Protein AF-A0A7C8D9G7-F1 (afdb_monomer_lite)

Sequence (109 aa):
AGAILIAEAHRGITEKERAVLKGFLGEAYAIDKLDSARLATLLPQRITDVKNETAFSQRMQVIRDLCLVASADKPVATGEVLVLNRIAEGLEVPLNFVEQSLDIPSDLD

Secondary structure (DSSP, 8-state):
-HHHHHHHTTTS--HHHHHHHHHHH-TT--GGG--HHHHHHHHHHHHHHHHHHS-HHHHHHHHHHHHHHHTTSSSPPHHHHHHHHHHHHHTT--HHHHHHHHHS-S---

Foldseek 3Di:
DLLQLLCCQPPHHDPLLVVLVCVVVPVPDPSVPDDNVVVVVCLLVVLVCCLVPDDLVVLLVVLLSSLVSQLSDPPRDPRSLVSSVVSCVSSVHDSVSNVVSNPDPPPPD

pLDDT: mean 83.99, std 11.93, range [38.47, 97.38]

Structure (mmCIF, N/CA/C/O backbone):
data_AF-A0A7C8D9G7-F1
#
_entry.id   AF-A0A7C8D9G7-F1
#
loop_
_atom_site.group_PDB
_atom_site.id
_atom_site.type_symbol
_atom_site.label_atom_id
_atom_site.label_alt_id
_atom_site.label_comp_id
_atom_site.label_asym_id
_atom_site.label_entity_id
_atom_site.label_seq_id
_atom_site.pdbx_PDB_ins_code
_atom_site.Cartn_x
_atom_site.Cartn_y
_atom_site.Cartn_z
_atom_site.occupancy
_atom_site.B_iso_or_equiv
_atom_site.auth_seq_id
_atom_site.auth_comp_id
_atom_site.auth_asym_id
_atom_site.auth_atom_id
_atom_site.pdbx_PDB_model_num
ATOM 1 N N . ALA A 1 1 ? -2.386 -7.811 1.674 1.00 67.38 1 ALA A N 1
ATOM 2 C CA . ALA A 1 1 ? -3.203 -7.631 0.452 1.00 67.38 1 ALA A CA 1
ATOM 3 C C . ALA A 1 1 ? -2.739 -6.423 -0.339 1.00 67.38 1 ALA A C 1
ATOM 5 O O . ALA A 1 1 ? -2.240 -6.647 -1.424 1.00 67.38 1 ALA A O 1
ATOM 6 N N . GLY A 1 2 ? -2.828 -5.195 0.197 1.00 70.88 2 GLY A N 1
ATOM 7 C CA . GLY A 1 2 ? -2.380 -3.984 -0.513 1.00 70.88 2 GLY A CA 1
ATOM 8 C C . GLY A 1 2 ? -0.942 -4.081 -1.032 1.00 70.88 2 GLY A C 1
ATOM 9 O O . GLY A 1 2 ? -0.731 -3.952 -2.225 1.00 70.88 2 GLY A O 1
ATOM 10 N N . ALA A 1 3 ? 0.010 -4.448 -0.169 1.00 73.56 3 ALA A N 1
ATOM 11 C CA . ALA A 1 3 ? 1.425 -4.570 -0.541 1.00 73.56 3 ALA A CA 1
ATOM 12 C C . ALA A 1 3 ? 1.699 -5.593 -1.660 1.00 73.56 3 ALA A C 1
ATOM 14 O O . ALA A 1 3 ? 2.542 -5.369 -2.514 1.00 73.56 3 ALA A O 1
ATOM 15 N N . ILE A 1 4 ? 0.944 -6.694 -1.680 1.00 78.75 4 ILE A N 1
ATOM 16 C CA . ILE A 1 4 ? 1.065 -7.749 -2.697 1.00 78.75 4 ILE A CA 1
ATOM 17 C C . ILE A 1 4 ? 0.477 -7.275 -4.026 1.00 78.75 4 ILE A C 1
ATOM 19 O O . ILE A 1 4 ? 1.082 -7.470 -5.066 1.00 78.75 4 ILE A O 1
ATOM 23 N N . LEU A 1 5 ? -0.687 -6.617 -3.985 1.00 77.56 5 LEU A N 1
ATOM 24 C CA . LEU A 1 5 ? -1.325 -6.066 -5.181 1.00 77.56 5 LEU A CA 1
ATOM 25 C C . LEU A 1 5 ? -0.510 -4.947 -5.817 1.00 77.56 5 LEU A C 1
ATOM 27 O O . LEU A 1 5 ? -0.566 -4.801 -7.028 1.00 77.56 5 LEU A O 1
ATOM 31 N N . ILE A 1 6 ? 0.204 -4.164 -5.006 1.00 78.25 6 ILE A N 1
ATOM 32 C CA . ILE A 1 6 ? 1.135 -3.146 -5.489 1.00 78.25 6 ILE A CA 1
ATOM 33 C C . ILE A 1 6 ? 2.287 -3.834 -6.212 1.00 78.25 6 ILE A C 1
ATOM 35 O O . ILE A 1 6 ? 2.380 -3.670 -7.418 1.00 78.25 6 ILE A O 1
ATOM 39 N N . ALA A 1 7 ? 3.044 -4.691 -5.523 1.00 76.88 7 ALA A N 1
ATOM 40 C CA . ALA A 1 7 ? 4.196 -5.385 -6.104 1.00 76.88 7 ALA A CA 1
ATOM 41 C C . ALA A 1 7 ? 3.840 -6.220 -7.357 1.00 76.88 7 ALA A C 1
ATOM 43 O O . ALA A 1 7 ? 4.621 -6.383 -8.287 1.00 76.88 7 ALA A O 1
ATOM 44 N N . GLU A 1 8 ? 2.615 -6.743 -7.440 1.00 80.44 8 GLU A N 1
ATOM 45 C CA . GLU A 1 8 ? 2.165 -7.512 -8.601 1.00 80.44 8 GLU A CA 1
ATOM 46 C C . GLU A 1 8 ? 1.590 -6.661 -9.746 1.00 80.44 8 GLU A C 1
ATOM 48 O O . GLU A 1 8 ? 1.454 -7.162 -10.864 1.00 80.44 8 GLU A O 1
ATOM 53 N N . ALA A 1 9 ? 1.294 -5.374 -9.521 1.00 77.25 9 ALA A N 1
ATOM 54 C CA . ALA A 1 9 ? 0.574 -4.502 -10.459 1.00 77.25 9 ALA A CA 1
ATOM 55 C C . ALA A 1 9 ? 1.263 -4.310 -11.820 1.00 77.25 9 ALA A C 1
ATOM 57 O O . ALA A 1 9 ? 0.640 -3.788 -12.750 1.00 77.25 9 ALA A O 1
ATOM 58 N N . HIS A 1 10 ? 2.539 -4.685 -11.947 1.00 71.25 10 HIS A N 1
ATOM 59 C CA . HIS A 1 10 ? 3.296 -4.546 -13.185 1.00 71.25 10 HIS A CA 1
ATOM 60 C C . HIS A 1 10 ? 3.617 -5.874 -13.892 1.00 71.25 10 HIS A C 1
ATOM 62 O O . HIS A 1 10 ? 3.018 -6.171 -14.926 1.00 71.25 10 HIS A O 1
ATOM 68 N N . ARG A 1 11 ? 4.600 -6.645 -13.399 1.00 68.38 11 ARG A N 1
ATOM 69 C CA . ARG A 1 11 ? 5.118 -7.875 -14.047 1.00 68.38 11 ARG A CA 1
ATOM 70 C C . ARG A 1 11 ? 5.221 -9.063 -13.083 1.00 68.38 11 ARG A C 1
ATOM 72 O O . ARG A 1 11 ? 5.964 -10.006 -13.349 1.00 68.38 11 ARG A O 1
ATOM 79 N N . GLY A 1 12 ? 4.466 -9.022 -11.988 1.00 75.88 12 GLY A N 1
ATOM 80 C CA . GLY A 1 12 ? 4.685 -9.900 -10.844 1.00 75.88 12 GLY A CA 1
ATOM 81 C C . GLY A 1 12 ? 5.712 -9.332 -9.866 1.00 75.88 12 GLY A C 1
ATOM 82 O O . GLY A 1 12 ? 6.442 -8.403 -10.196 1.00 75.88 12 GLY A O 1
ATOM 83 N N . ILE A 1 13 ? 5.738 -9.926 -8.675 1.00 81.31 13 ILE A N 1
ATOM 84 C CA . ILE A 1 13 ? 6.548 -9.492 -7.530 1.00 81.31 13 ILE A CA 1
ATOM 85 C C . ILE A 1 13 ? 8.020 -9.839 -7.770 1.00 81.31 13 ILE A C 1
ATOM 87 O O . ILE A 1 13 ? 8.350 -11.007 -8.013 1.00 81.31 13 ILE A O 1
ATOM 91 N N . THR A 1 14 ? 8.909 -8.858 -7.657 1.00 83.25 14 THR A N 1
ATOM 92 C CA . THR A 1 14 ? 10.356 -9.057 -7.806 1.00 83.25 14 THR A CA 1
ATOM 93 C C . THR A 1 14 ? 10.984 -9.715 -6.571 1.00 83.25 14 THR A C 1
ATOM 95 O O . THR A 1 14 ? 10.373 -9.825 -5.506 1.00 83.25 14 THR A O 1
ATOM 98 N N . GLU A 1 15 ? 12.245 -10.153 -6.668 1.00 83.94 15 GLU A N 1
ATOM 99 C CA . GLU A 1 15 ? 12.939 -10.752 -5.516 1.00 83.94 15 GLU A CA 1
ATOM 100 C C . GLU A 1 15 ? 13.206 -9.734 -4.390 1.00 83.94 15 GLU A C 1
ATOM 102 O O . GLU A 1 15 ? 13.156 -10.088 -3.212 1.00 83.94 15 GLU A O 1
ATOM 107 N N . LYS A 1 16 ? 13.440 -8.458 -4.724 1.00 84.69 16 LYS A N 1
ATOM 108 C CA . LYS A 1 16 ? 13.664 -7.403 -3.722 1.00 84.69 16 LYS A CA 1
ATOM 109 C C . LYS A 1 16 ? 12.375 -7.033 -3.000 1.00 84.69 16 LYS A C 1
ATOM 111 O O . LYS A 1 16 ? 12.364 -6.983 -1.772 1.00 84.69 16 LYS A O 1
ATOM 116 N N . GLU A 1 17 ? 11.279 -6.857 -3.734 1.00 83.00 17 GLU A N 1
ATOM 117 C CA . GLU A 1 17 ? 9.952 -6.641 -3.148 1.00 83.00 17 GLU A CA 1
ATOM 118 C C . GLU A 1 17 ? 9.554 -7.815 -2.257 1.00 83.00 17 GLU A C 1
ATOM 120 O O . GLU A 1 17 ? 9.055 -7.629 -1.149 1.00 83.00 17 GLU A O 1
ATOM 125 N N . ARG A 1 18 ? 9.842 -9.044 -2.697 1.00 84.56 18 ARG A N 1
ATOM 126 C CA . ARG A 1 18 ? 9.619 -10.259 -1.912 1.00 84.56 18 ARG A CA 1
ATOM 127 C C . ARG A 1 18 ? 10.426 -10.273 -0.618 1.00 84.56 18 ARG A C 1
ATOM 129 O O . ARG A 1 18 ? 9.893 -10.710 0.402 1.00 84.56 18 ARG A O 1
ATOM 136 N N . ALA A 1 19 ? 11.678 -9.821 -0.633 1.00 84.31 19 ALA A N 1
ATOM 137 C CA . ALA A 1 19 ? 12.494 -9.723 0.574 1.00 84.31 19 ALA A CA 1
ATOM 138 C C . ALA A 1 19 ? 11.895 -8.722 1.576 1.00 84.31 19 ALA A C 1
ATOM 140 O O . ALA A 1 19 ? 11.716 -9.064 2.746 1.00 84.31 19 ALA A O 1
ATOM 141 N N . VAL A 1 20 ? 11.489 -7.536 1.107 1.00 84.69 20 VAL A N 1
ATOM 142 C CA . VAL A 1 20 ? 10.824 -6.527 1.948 1.00 84.69 20 VAL A CA 1
ATOM 143 C C . VAL A 1 20 ? 9.489 -7.061 2.483 1.00 84.69 20 VAL A C 1
ATOM 145 O O . VAL A 1 20 ? 9.235 -7.002 3.685 1.00 84.69 20 VAL A O 1
ATOM 148 N N . LEU A 1 21 ? 8.668 -7.688 1.637 1.00 82.50 21 LEU A N 1
ATOM 149 C CA . LEU A 1 21 ? 7.403 -8.313 2.035 1.00 82.50 21 LEU A CA 1
ATOM 150 C C . LEU A 1 21 ? 7.587 -9.423 3.079 1.00 82.50 21 LEU A C 1
ATOM 152 O O . LEU A 1 21 ? 6.773 -9.521 3.995 1.00 82.50 21 LEU A O 1
ATOM 156 N N . LYS A 1 22 ? 8.636 -10.250 2.977 1.00 83.44 22 LYS A N 1
ATOM 157 C CA . LYS A 1 22 ? 8.962 -11.268 3.994 1.00 83.44 22 LYS A CA 1
ATOM 158 C C . LYS A 1 22 ? 9.342 -10.631 5.329 1.00 83.44 22 LYS A C 1
ATOM 160 O O . LYS A 1 22 ? 8.882 -11.111 6.361 1.00 83.44 22 LYS A O 1
ATOM 165 N N . GLY A 1 23 ? 10.116 -9.545 5.314 1.00 79.94 23 GLY A N 1
ATOM 166 C CA . GLY A 1 23 ? 10.424 -8.774 6.523 1.00 79.94 23 GLY A CA 1
ATOM 167 C C . GLY A 1 23 ? 9.168 -8.192 7.182 1.00 79.94 23 GLY A C 1
ATOM 168 O O . GLY A 1 23 ? 9.020 -8.263 8.398 1.00 79.94 23 GLY A O 1
ATOM 169 N N . PHE A 1 24 ? 8.223 -7.701 6.376 1.00 75.19 24 PHE A N 1
ATOM 170 C CA . PHE A 1 24 ? 6.959 -7.125 6.848 1.00 75.19 24 PHE A CA 1
ATOM 171 C C . PHE A 1 24 ? 5.930 -8.152 7.345 1.00 75.19 24 PHE A C 1
ATOM 173 O O . PHE A 1 24 ? 5.211 -7.891 8.307 1.00 75.19 24 PHE A O 1
ATOM 180 N N . LEU A 1 25 ? 5.798 -9.293 6.664 1.00 75.31 25 LEU A N 1
ATOM 181 C CA . LEU A 1 25 ? 4.744 -10.288 6.918 1.00 75.31 25 LEU A CA 1
ATOM 182 C C . LEU A 1 25 ? 5.219 -11.464 7.786 1.00 75.31 25 LEU A C 1
ATOM 184 O O . LEU A 1 25 ? 4.392 -12.242 8.265 1.00 75.31 25 LEU A O 1
ATOM 188 N N . GLY A 1 26 ? 6.533 -11.588 7.987 1.00 71.81 26 GLY A N 1
ATOM 189 C CA . GLY A 1 26 ? 7.181 -12.707 8.661 1.00 71.81 26 GLY A CA 1
ATOM 190 C C . GLY A 1 26 ? 7.471 -13.889 7.728 1.00 71.81 26 GLY A C 1
ATOM 191 O O . GLY A 1 26 ? 6.773 -14.131 6.741 1.00 71.81 26 GLY A O 1
ATOM 192 N N . GLU A 1 27 ? 8.494 -14.679 8.073 1.00 69.19 27 GLU A N 1
ATOM 193 C CA . GLU A 1 27 ? 9.000 -15.794 7.247 1.00 69.19 27 GLU A CA 1
ATOM 194 C C . GLU A 1 27 ? 7.964 -16.895 6.961 1.00 69.19 27 GLU A C 1
ATOM 196 O O . GLU A 1 27 ? 8.065 -17.603 5.960 1.00 69.19 27 GLU A O 1
ATOM 201 N N . ALA A 1 28 ? 6.941 -17.030 7.810 1.00 63.78 28 ALA A N 1
ATOM 202 C CA . ALA A 1 28 ? 5.880 -18.023 7.645 1.00 63.78 28 ALA A CA 1
ATOM 203 C C . ALA A 1 28 ? 4.880 -17.679 6.521 1.00 63.78 28 ALA A C 1
ATOM 205 O O . ALA A 1 28 ? 4.035 -18.510 6.173 1.00 63.78 28 ALA A O 1
ATOM 206 N N . TYR A 1 29 ? 4.937 -16.467 5.957 1.00 68.00 29 TYR A N 1
ATOM 207 C CA . TYR A 1 29 ? 3.986 -16.028 4.943 1.00 68.00 29 TYR A CA 1
ATOM 208 C C . TYR A 1 29 ? 4.376 -16.547 3.550 1.00 68.00 29 TYR A C 1
ATOM 210 O O . TYR A 1 29 ? 5.329 -16.082 2.924 1.00 68.00 29 TYR A O 1
ATOM 218 N N . ALA A 1 30 ? 3.619 -17.521 3.037 1.00 69.88 30 ALA A N 1
ATOM 219 C CA . ALA A 1 30 ? 3.849 -18.105 1.715 1.00 69.88 30 ALA A CA 1
ATOM 220 C C . ALA A 1 30 ? 3.369 -17.161 0.598 1.00 69.88 30 ALA A C 1
ATOM 222 O O . ALA A 1 30 ? 2.264 -17.322 0.076 1.00 69.88 30 ALA A O 1
ATOM 223 N N . ILE A 1 31 ? 4.213 -16.190 0.229 1.00 70.69 31 ILE A N 1
ATOM 224 C CA . ILE A 1 31 ? 3.930 -15.215 -0.839 1.00 70.69 31 ILE A CA 1
ATOM 225 C C . ILE A 1 31 ? 3.562 -15.919 -2.156 1.00 70.69 31 ILE A C 1
ATOM 227 O O . ILE A 1 31 ? 2.618 -15.518 -2.825 1.00 70.69 31 ILE A O 1
ATOM 231 N N . ASP A 1 32 ? 4.213 -17.044 -2.460 1.00 68.75 32 ASP A N 1
ATOM 232 C CA . ASP A 1 32 ? 3.994 -17.831 -3.686 1.00 68.75 32 ASP A CA 1
ATOM 233 C C . ASP A 1 32 ? 2.630 -18.524 -3.784 1.00 68.75 32 ASP A C 1
ATOM 235 O O . ASP A 1 32 ? 2.287 -19.068 -4.829 1.00 68.75 32 ASP A O 1
ATOM 239 N N . LYS A 1 33 ? 1.850 -18.551 -2.697 1.00 68.81 33 LYS A N 1
ATOM 240 C CA . LYS A 1 33 ? 0.514 -19.167 -2.669 1.00 68.81 33 LYS A CA 1
ATOM 241 C C . LYS A 1 33 ? -0.618 -18.142 -2.740 1.00 68.81 33 LYS A C 1
ATOM 243 O O . LYS A 1 33 ? -1.782 -18.522 -2.606 1.00 68.81 33 LYS A O 1
ATOM 248 N N . LEU A 1 34 ? -0.301 -16.855 -2.875 1.00 71.56 34 LEU A N 1
ATOM 249 C CA . LEU A 1 34 ? -1.301 -15.795 -2.854 1.00 71.56 34 LEU A CA 1
ATOM 250 C C . LEU A 1 34 ? -1.946 -15.633 -4.226 1.00 71.56 34 LEU A C 1
ATOM 252 O O . LEU A 1 34 ? -1.283 -15.408 -5.228 1.00 71.56 34 LEU A O 1
ATOM 256 N N . ASP A 1 35 ? -3.270 -15.733 -4.233 1.00 77.56 35 ASP A N 1
ATOM 257 C CA . ASP A 1 35 ? -4.101 -15.453 -5.397 1.00 77.56 35 ASP A CA 1
ATOM 258 C C . ASP A 1 35 ? -4.391 -13.951 -5.450 1.00 77.56 35 ASP A C 1
ATOM 260 O O . ASP A 1 35 ? -5.220 -13.417 -4.704 1.00 77.56 35 ASP A O 1
ATOM 264 N N . SER A 1 36 ? -3.670 -13.261 -6.319 1.00 75.88 36 SER A N 1
ATOM 265 C CA . SER A 1 36 ? -3.750 -11.817 -6.487 1.00 75.88 36 SER A CA 1
ATOM 266 C C . SER A 1 36 ? -5.082 -11.338 -7.033 1.00 75.88 36 SER A C 1
ATOM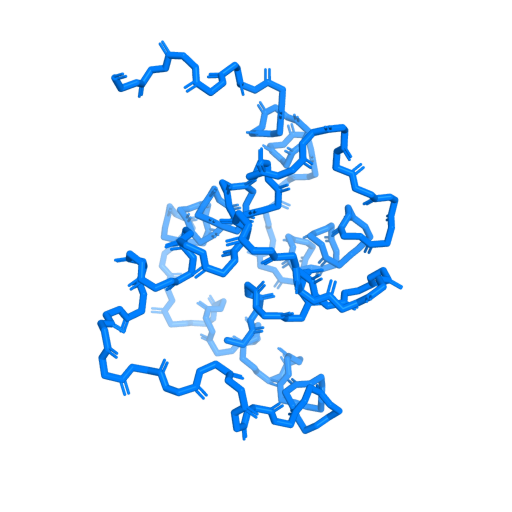 268 O O . SER A 1 36 ? -5.595 -10.315 -6.577 1.00 75.88 36 SER A O 1
ATOM 270 N N . ALA A 1 37 ? -5.714 -12.118 -7.909 1.00 79.69 37 ALA A N 1
ATOM 271 C CA . ALA A 1 37 ? -7.056 -11.836 -8.391 1.00 79.69 37 ALA A CA 1
ATOM 272 C C . ALA A 1 37 ? -8.047 -11.839 -7.221 1.00 79.69 37 ALA A C 1
ATOM 274 O O . ALA A 1 37 ? -8.834 -10.903 -7.056 1.00 79.69 37 ALA A O 1
ATOM 275 N N . ARG A 1 38 ? -7.949 -12.830 -6.328 1.00 82.75 38 ARG A N 1
ATOM 276 C CA . ARG A 1 38 ? -8.754 -12.859 -5.103 1.00 82.75 38 ARG A CA 1
ATOM 277 C C . ARG A 1 38 ? -8.429 -11.685 -4.183 1.00 82.75 38 ARG A C 1
ATOM 279 O O . ARG A 1 38 ? -9.351 -11.058 -3.664 1.00 82.75 38 ARG A O 1
ATOM 286 N N . LEU A 1 39 ? -7.158 -11.337 -3.988 1.00 82.88 39 LEU A N 1
ATOM 287 C CA . LEU A 1 39 ? -6.788 -10.171 -3.179 1.00 82.88 39 LEU A CA 1
ATOM 288 C C . LEU A 1 39 ? -7.371 -8.870 -3.744 1.00 82.88 39 LEU A C 1
ATOM 290 O O . LEU A 1 39 ? -7.833 -8.037 -2.963 1.00 82.88 39 LEU A O 1
ATOM 294 N N . ALA A 1 40 ? -7.406 -8.716 -5.070 1.00 82.31 40 ALA A N 1
ATOM 295 C CA . ALA A 1 40 ? -7.964 -7.545 -5.738 1.00 82.31 40 ALA A CA 1
ATOM 296 C C . ALA A 1 40 ? -9.466 -7.398 -5.455 1.00 82.31 40 ALA A C 1
ATOM 298 O O . ALA A 1 40 ? -9.927 -6.293 -5.173 1.00 82.31 40 ALA A O 1
ATOM 299 N N . THR A 1 41 ? -10.217 -8.508 -5.430 1.00 86.94 41 THR A N 1
ATOM 300 C CA . THR A 1 41 ? -11.649 -8.485 -5.063 1.00 86.94 41 THR A CA 1
ATOM 301 C C . THR A 1 41 ? -11.900 -8.075 -3.611 1.00 86.94 41 THR A C 1
ATOM 303 O O . THR A 1 41 ? -12.940 -7.498 -3.306 1.00 86.94 41 THR A O 1
ATOM 306 N N . LEU A 1 42 ? -10.942 -8.331 -2.717 1.00 86.94 42 LEU A N 1
ATOM 307 C CA . LEU A 1 42 ? -11.046 -8.000 -1.294 1.00 86.94 42 LEU A CA 1
ATOM 308 C C . LEU A 1 42 ? -10.562 -6.581 -0.979 1.00 86.94 42 LEU A C 1
ATOM 310 O O . LEU A 1 42 ? -10.869 -6.053 0.090 1.00 86.94 42 LEU A O 1
ATOM 314 N N . LEU A 1 43 ? -9.790 -5.963 -1.876 1.00 86.38 43 LEU A N 1
ATOM 315 C CA . LEU A 1 43 ? -9.158 -4.670 -1.630 1.00 86.38 43 LEU A CA 1
ATOM 316 C C . LEU A 1 43 ? -10.167 -3.554 -1.289 1.00 86.38 43 LEU A C 1
ATOM 318 O O . LEU A 1 43 ? -9.925 -2.867 -0.298 1.00 86.38 43 LEU A O 1
ATOM 322 N N . PRO A 1 44 ? -11.301 -3.378 -2.004 1.00 89.19 44 PRO A N 1
ATOM 323 C CA . PRO A 1 44 ? -12.260 -2.317 -1.681 1.00 89.19 44 PRO A CA 1
ATOM 324 C C . PRO A 1 44 ? -12.850 -2.440 -0.271 1.00 89.19 44 PRO A C 1
ATOM 326 O O . PRO A 1 44 ? -12.950 -1.445 0.450 1.00 89.19 44 PRO A O 1
ATOM 329 N N . GLN A 1 45 ? -13.190 -3.665 0.145 1.00 89.88 45 GLN A N 1
ATOM 330 C CA . GLN A 1 45 ? -13.705 -3.920 1.490 1.00 89.88 45 GLN A CA 1
ATOM 331 C C . GLN A 1 45 ? -12.632 -3.613 2.537 1.00 89.88 45 GLN A C 1
ATOM 333 O O . GLN A 1 45 ? -12.880 -2.850 3.459 1.00 89.88 45 GLN A O 1
ATOM 338 N N . ARG A 1 46 ? -11.399 -4.095 2.335 1.00 88.81 46 ARG A N 1
ATOM 339 C CA . ARG A 1 46 ? -10.292 -3.849 3.272 1.00 88.81 46 ARG A CA 1
ATOM 340 C C . ARG A 1 46 ? -9.947 -2.370 3.428 1.00 88.81 46 ARG A C 1
ATOM 342 O O . ARG A 1 46 ? -9.593 -1.956 4.525 1.00 88.81 46 ARG A O 1
ATOM 349 N N . ILE A 1 47 ? -10.021 -1.585 2.353 1.00 91.25 47 ILE A N 1
ATOM 350 C CA . ILE A 1 47 ? -9.856 -0.125 2.418 1.00 91.25 47 ILE A CA 1
ATOM 351 C C . ILE A 1 47 ? -10.939 0.479 3.318 1.00 91.25 47 ILE A C 1
ATOM 353 O O . ILE A 1 47 ? -10.632 1.288 4.190 1.00 91.25 47 ILE A O 1
ATOM 357 N N . THR A 1 48 ? -12.190 0.059 3.127 1.00 91.81 48 THR A N 1
ATOM 358 C CA . THR A 1 48 ? -13.333 0.533 3.918 1.00 91.81 48 THR A CA 1
ATOM 359 C C . THR A 1 48 ? -13.174 0.182 5.397 1.00 91.81 48 THR A C 1
ATOM 361 O O . THR A 1 48 ? -13.342 1.056 6.245 1.00 91.81 48 THR A O 1
ATOM 364 N N . ASP A 1 49 ? -12.788 -1.056 5.703 1.00 91.88 49 ASP A N 1
ATOM 365 C CA . ASP A 1 49 ? -12.587 -1.531 7.075 1.00 91.88 49 ASP A CA 1
ATOM 366 C C . ASP A 1 49 ? -11.475 -0.733 7.769 1.00 91.88 49 ASP A C 1
ATOM 368 O O . ASP A 1 49 ? -11.703 -0.121 8.811 1.00 91.88 49 ASP A O 1
ATOM 372 N N . VAL A 1 50 ? -10.294 -0.625 7.140 1.00 91.50 50 VAL A N 1
ATOM 373 C CA . VAL A 1 50 ? -9.165 0.151 7.686 1.00 91.50 50 VAL A CA 1
ATOM 374 C C . VAL A 1 50 ? -9.568 1.602 7.910 1.00 91.50 50 VAL A C 1
ATOM 376 O O . VAL A 1 50 ? -9.254 2.174 8.953 1.00 91.50 50 VAL A O 1
ATOM 379 N N . LYS A 1 51 ? -10.287 2.210 6.966 1.00 93.31 51 LYS A N 1
ATOM 380 C CA . LYS A 1 51 ? -10.756 3.584 7.121 1.00 93.31 51 LYS A CA 1
ATOM 381 C C . LYS A 1 51 ? -11.652 3.748 8.351 1.00 93.31 51 LYS A C 1
ATOM 383 O O . LYS A 1 51 ? -11.478 4.705 9.100 1.00 93.31 51 LYS A O 1
ATOM 388 N N . ASN A 1 52 ? -12.588 2.831 8.565 1.00 93.44 52 ASN A N 1
ATOM 389 C CA . ASN A 1 52 ? -13.570 2.935 9.643 1.00 93.44 52 ASN A CA 1
ATOM 390 C C . ASN A 1 52 ? -12.994 2.581 11.021 1.00 93.44 52 ASN A C 1
ATOM 392 O O . ASN A 1 52 ? -13.457 3.112 12.027 1.00 93.44 52 ASN A O 1
ATOM 396 N N . GLU A 1 53 ? -11.995 1.703 11.069 1.00 94.06 53 GLU A N 1
ATOM 397 C CA . GLU A 1 53 ? -11.472 1.139 12.319 1.00 94.06 53 GLU A CA 1
ATOM 398 C C . GLU A 1 53 ? -10.206 1.835 12.830 1.00 94.06 53 GLU A C 1
ATOM 400 O O . GLU A 1 53 ? -9.808 1.624 13.975 1.00 94.06 53 GLU A O 1
ATOM 405 N N . THR A 1 54 ? -9.560 2.665 12.005 1.00 92.75 54 THR A N 1
ATOM 406 C CA . THR A 1 54 ? -8.259 3.259 12.338 1.00 92.75 54 THR A CA 1
ATOM 407 C C . THR A 1 54 ? -8.268 4.783 12.326 1.00 92.75 54 THR A C 1
ATOM 409 O O . THR A 1 54 ? -8.986 5.443 11.562 1.00 92.75 54 THR A O 1
ATOM 412 N N . ALA A 1 55 ? -7.413 5.356 13.173 1.00 95.56 55 ALA A N 1
ATOM 413 C CA . ALA A 1 55 ? -7.144 6.784 13.185 1.00 95.56 55 ALA A CA 1
ATOM 414 C C . ALA A 1 55 ? -6.392 7.208 11.915 1.00 95.56 55 ALA A C 1
ATOM 416 O O . ALA A 1 55 ? -5.642 6.433 11.322 1.00 95.56 55 ALA A O 1
ATOM 417 N N . PHE A 1 56 ? -6.523 8.478 11.533 1.00 94.81 56 PHE A N 1
ATOM 418 C CA . PHE A 1 56 ? -5.870 9.014 10.336 1.00 94.81 56 PHE A CA 1
ATOM 419 C C . PHE A 1 56 ? -4.347 8.769 10.308 1.00 94.81 56 PHE A C 1
ATOM 421 O O . PHE A 1 56 ? -3.802 8.385 9.278 1.00 94.81 56 PHE A O 1
ATOM 428 N N . SER A 1 57 ? -3.659 8.896 11.449 1.00 94.44 57 SER A N 1
ATOM 429 C CA . SER A 1 57 ? -2.218 8.617 11.560 1.00 94.44 57 SER A CA 1
ATOM 430 C C . SER A 1 57 ? -1.850 7.169 11.212 1.00 94.44 57 SER A C 1
ATOM 432 O O . SER A 1 57 ? -0.823 6.934 10.582 1.00 94.44 57 SER A O 1
ATOM 434 N N . GLN A 1 58 ? -2.700 6.204 11.565 1.00 94.31 58 GLN A N 1
ATOM 435 C CA . GLN A 1 58 ? -2.498 4.793 11.234 1.00 94.31 58 GLN A CA 1
ATOM 436 C C . GLN A 1 58 ? -2.709 4.544 9.735 1.00 94.31 58 GLN A C 1
ATOM 438 O O . GLN A 1 58 ? -1.955 3.791 9.128 1.00 94.31 58 GLN A O 1
ATOM 443 N N . ARG A 1 59 ? -3.668 5.232 9.102 1.00 96.19 59 ARG A N 1
ATOM 444 C CA . ARG A 1 59 ? -3.868 5.175 7.642 1.00 96.19 59 ARG A CA 1
ATOM 445 C C . ARG A 1 59 ? -2.653 5.708 6.880 1.00 96.19 59 ARG A C 1
ATOM 447 O O . ARG A 1 59 ? -2.214 5.096 5.911 1.00 96.19 59 ARG A O 1
ATOM 454 N N . MET A 1 60 ? -2.075 6.811 7.355 1.00 95.25 60 MET A N 1
ATOM 455 C CA . MET A 1 60 ? -0.833 7.374 6.810 1.00 95.25 60 MET A CA 1
ATOM 456 C C . MET A 1 60 ? 0.340 6.394 6.947 1.00 95.25 60 MET A C 1
ATOM 458 O O . MET A 1 60 ? 1.128 6.245 6.016 1.00 95.25 60 MET A O 1
ATOM 462 N N . GLN A 1 61 ? 0.437 5.694 8.083 1.00 92.44 61 GLN A N 1
ATOM 463 C CA . GLN A 1 61 ? 1.453 4.662 8.293 1.00 92.44 61 GLN A CA 1
ATOM 464 C C . GLN A 1 61 ? 1.288 3.497 7.312 1.00 92.44 61 GLN A C 1
ATOM 466 O O . GLN A 1 61 ? 2.266 3.107 6.685 1.00 92.44 61 GLN A O 1
ATOM 471 N N . VAL A 1 62 ? 0.056 3.026 7.084 1.00 91.81 62 VAL A N 1
ATOM 472 C CA . VAL A 1 62 ? -0.219 2.007 6.058 1.00 91.81 62 VAL A CA 1
ATOM 473 C C . VAL A 1 62 ? 0.301 2.462 4.694 1.00 91.81 62 VAL A C 1
ATOM 475 O O . VAL A 1 62 ? 1.008 1.708 4.039 1.00 91.81 62 VAL A O 1
ATOM 478 N N . ILE A 1 63 ? 0.011 3.694 4.266 1.00 94.94 63 ILE A N 1
ATOM 479 C CA . ILE A 1 63 ? 0.507 4.206 2.977 1.00 94.94 63 ILE A CA 1
ATOM 480 C C . ILE A 1 63 ? 2.035 4.254 2.926 1.00 94.94 63 ILE A C 1
ATOM 482 O O . ILE A 1 63 ? 2.612 3.866 1.912 1.00 94.94 63 ILE A O 1
ATOM 486 N N . ARG A 1 64 ? 2.696 4.670 4.010 1.00 92.94 64 ARG A N 1
ATOM 487 C CA . ARG A 1 64 ? 4.162 4.683 4.085 1.00 92.94 64 ARG A CA 1
ATOM 488 C C . ARG A 1 64 ? 4.754 3.283 3.939 1.00 92.94 64 ARG A C 1
ATOM 490 O O . ARG A 1 64 ? 5.671 3.104 3.143 1.00 92.94 64 ARG A O 1
ATOM 497 N N . ASP A 1 65 ? 4.204 2.304 4.649 1.00 90.44 65 ASP A N 1
ATOM 498 C CA . ASP A 1 65 ? 4.663 0.914 4.586 1.00 90.44 65 ASP A CA 1
ATOM 499 C C . ASP A 1 65 ? 4.498 0.345 3.167 1.00 90.44 65 ASP A C 1
ATOM 501 O O . ASP A 1 65 ? 5.379 -0.335 2.643 1.00 90.44 65 ASP A O 1
ATOM 505 N N . LEU A 1 66 ? 3.391 0.680 2.496 1.00 91.19 66 LEU A N 1
ATOM 506 C CA . LEU A 1 66 ? 3.158 0.300 1.103 1.00 91.19 66 LEU A CA 1
ATOM 507 C C . LEU A 1 66 ? 4.142 0.976 0.133 1.00 91.19 66 LEU A C 1
ATOM 509 O O . LEU A 1 66 ? 4.616 0.326 -0.799 1.00 91.19 66 LEU A O 1
ATOM 513 N N . CYS A 1 67 ? 4.475 2.251 0.356 1.00 92.31 67 CYS A N 1
ATOM 514 C CA . CYS A 1 67 ? 5.483 2.963 -0.434 1.00 92.31 67 CYS A CA 1
ATOM 515 C C . CYS A 1 67 ? 6.879 2.356 -0.253 1.00 92.31 67 CYS A C 1
ATOM 517 O O . CYS A 1 67 ? 7.633 2.293 -1.222 1.00 92.31 67 CYS A O 1
ATOM 519 N N . LEU A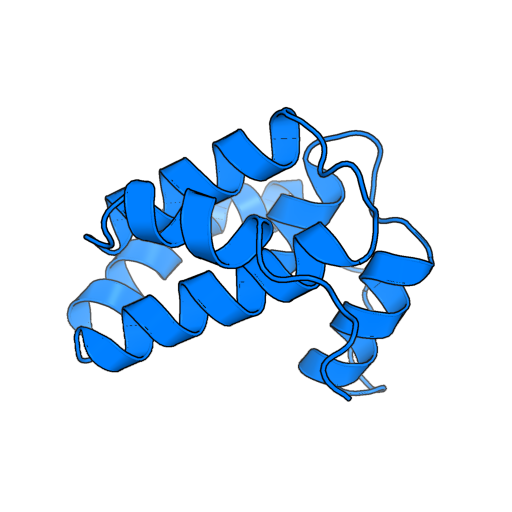 1 68 ? 7.215 1.878 0.950 1.00 89.25 68 LEU A N 1
ATOM 520 C CA . LEU A 1 68 ? 8.487 1.204 1.220 1.00 89.25 68 LEU A CA 1
ATOM 521 C C . LEU A 1 68 ? 8.611 -0.110 0.436 1.00 89.25 68 LEU A C 1
ATOM 523 O O . LEU A 1 68 ? 9.666 -0.379 -0.129 1.00 89.25 68 LEU A O 1
ATOM 527 N N . VAL A 1 69 ? 7.528 -0.891 0.348 1.00 86.75 69 VAL A N 1
ATOM 528 C CA . VAL A 1 69 ? 7.497 -2.116 -0.470 1.00 86.75 69 VAL A CA 1
ATOM 529 C C . VAL A 1 69 ? 7.720 -1.793 -1.946 1.00 86.75 69 VAL A C 1
ATOM 531 O O . VAL A 1 69 ? 8.602 -2.386 -2.554 1.00 86.75 69 VAL A O 1
ATOM 534 N N . ALA A 1 70 ? 6.978 -0.830 -2.500 1.00 87.69 70 ALA A N 1
ATOM 535 C CA . ALA A 1 70 ? 7.120 -0.433 -3.905 1.00 87.69 70 ALA A CA 1
ATOM 536 C C . ALA A 1 70 ? 8.516 0.142 -4.207 1.00 87.69 70 ALA A C 1
ATOM 538 O O . ALA A 1 70 ? 9.104 -0.096 -5.253 1.00 87.69 70 ALA A O 1
ATOM 539 N N . SER A 1 71 ? 9.093 0.873 -3.250 1.00 89.31 71 SER A N 1
ATOM 540 C CA . SER A 1 71 ? 10.426 1.472 -3.384 1.00 89.31 71 SER A CA 1
ATOM 541 C C . SER A 1 71 ? 11.570 0.462 -3.295 1.00 89.31 71 SER A C 1
ATOM 543 O O . SER A 1 71 ? 12.720 0.852 -3.502 1.00 89.31 71 SER A O 1
ATOM 545 N N . ALA A 1 72 ? 11.285 -0.812 -2.999 1.00 86.38 72 ALA A N 1
ATOM 546 C CA . ALA A 1 72 ? 12.286 -1.874 -3.009 1.00 86.38 72 ALA A CA 1
ATOM 547 C C . ALA A 1 72 ? 12.923 -2.035 -4.399 1.00 86.38 72 ALA A C 1
ATOM 549 O O . ALA A 1 72 ? 14.114 -2.346 -4.498 1.00 86.38 72 ALA A O 1
ATOM 550 N N . ASP A 1 73 ? 12.157 -1.766 -5.461 1.00 82.31 73 ASP A N 1
ATOM 551 C CA . ASP A 1 73 ? 12.664 -1.651 -6.820 1.00 82.31 73 ASP A CA 1
ATOM 552 C C . ASP A 1 73 ? 12.446 -0.251 -7.392 1.00 82.31 73 ASP A C 1
ATOM 554 O O . ASP A 1 73 ? 11.355 0.149 -7.788 1.00 82.31 73 ASP A O 1
ATOM 558 N N . LYS A 1 74 ? 13.543 0.512 -7.460 1.00 82.31 74 LYS A N 1
ATOM 559 C CA . LYS A 1 74 ? 13.567 1.814 -8.129 1.00 82.31 74 LYS A CA 1
ATOM 560 C C . LYS A 1 74 ? 14.024 1.671 -9.593 1.00 82.31 74 LYS A C 1
ATOM 562 O O . LYS A 1 74 ? 14.981 0.939 -9.861 1.00 82.31 74 LYS A O 1
ATOM 567 N N . PRO A 1 75 ? 13.426 2.425 -10.533 1.00 86.12 75 PRO A N 1
ATOM 568 C CA . PRO A 1 75 ? 12.275 3.305 -10.327 1.00 86.12 75 PRO A CA 1
ATOM 569 C C . PRO A 1 75 ? 10.980 2.505 -10.122 1.00 86.12 75 PRO A C 1
ATOM 571 O O . PRO A 1 75 ? 10.771 1.498 -10.794 1.00 86.12 75 PRO A O 1
ATOM 574 N N . VAL A 1 76 ? 10.109 3.004 -9.239 1.00 87.81 76 VAL A N 1
ATOM 575 C CA . VAL A 1 76 ? 8.799 2.396 -8.961 1.00 87.81 76 VAL A CA 1
ATOM 576 C C . VAL A 1 76 ? 7.952 2.407 -10.229 1.00 87.81 76 VAL A C 1
ATOM 578 O O . VAL A 1 76 ? 7.865 3.431 -10.919 1.00 87.81 76 VAL A O 1
ATOM 581 N N . ALA A 1 77 ? 7.333 1.279 -10.570 1.00 89.31 77 ALA A N 1
ATOM 582 C CA . ALA A 1 77 ? 6.616 1.165 -11.830 1.00 89.31 77 ALA A CA 1
ATOM 583 C C . ALA A 1 77 ? 5.293 1.949 -11.801 1.00 89.31 77 ALA A C 1
ATOM 585 O O . ALA A 1 77 ? 4.590 2.019 -10.794 1.00 89.31 77 ALA A O 1
ATOM 586 N N . THR A 1 78 ? 4.881 2.502 -12.948 1.00 89.88 78 THR A N 1
ATOM 587 C CA . THR A 1 78 ? 3.645 3.304 -13.052 1.00 89.88 78 THR A CA 1
ATOM 588 C C . THR A 1 78 ? 2.400 2.547 -12.575 1.00 89.88 78 THR A C 1
ATOM 590 O O . THR A 1 78 ? 1.514 3.146 -11.970 1.00 89.88 78 THR A O 1
ATOM 593 N N . GLY A 1 79 ? 2.329 1.233 -12.818 1.00 87.81 79 GLY A N 1
ATOM 594 C CA . GLY A 1 79 ? 1.222 0.396 -12.342 1.00 87.81 79 GLY A CA 1
AT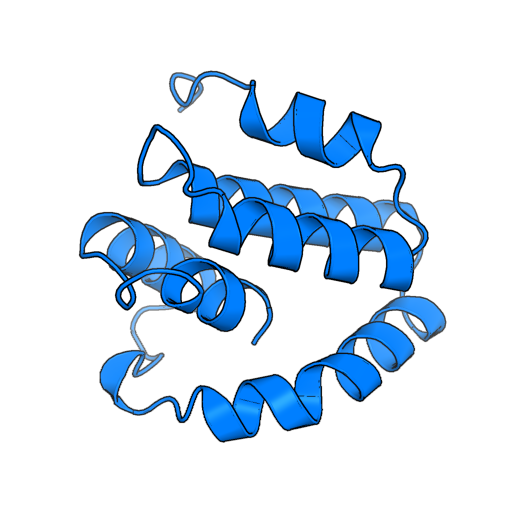OM 595 C C . GLY A 1 79 ? 1.120 0.355 -10.816 1.00 87.81 79 GLY A C 1
ATOM 596 O O . GLY A 1 79 ? 0.022 0.437 -10.272 1.00 87.81 79 GLY A O 1
ATOM 597 N N . GLU A 1 80 ? 2.256 0.316 -10.125 1.00 89.81 80 GLU A N 1
ATOM 598 C CA . GLU A 1 80 ? 2.330 0.297 -8.662 1.00 89.81 80 GLU A CA 1
ATOM 599 C C . GLU A 1 80 ? 1.895 1.635 -8.064 1.00 89.81 80 GLU A C 1
ATOM 601 O O . GLU A 1 80 ? 1.099 1.667 -7.125 1.00 89.81 80 GLU A O 1
ATOM 606 N N . VAL A 1 81 ? 2.333 2.745 -8.673 1.00 92.69 81 VAL A N 1
ATOM 607 C CA . VAL A 1 81 ? 1.917 4.105 -8.292 1.00 92.69 81 VAL A CA 1
ATOM 608 C C . VAL A 1 81 ? 0.400 4.275 -8.424 1.00 92.69 81 VAL A C 1
ATOM 610 O O . VAL A 1 81 ? -0.238 4.844 -7.541 1.00 92.69 81 VAL A O 1
ATOM 613 N N . LEU A 1 82 ? -0.213 3.741 -9.486 1.00 92.19 82 LEU A N 1
ATOM 614 C CA . LEU A 1 82 ? -1.670 3.792 -9.659 1.00 92.19 82 LEU A CA 1
ATOM 615 C C . LEU A 1 82 ? -2.414 3.031 -8.552 1.00 92.19 82 LEU A C 1
ATOM 617 O O . LEU A 1 82 ? -3.438 3.509 -8.058 1.00 92.19 82 LEU A O 1
ATOM 621 N N . VAL A 1 83 ? -1.909 1.863 -8.141 1.00 91.38 83 VAL A N 1
ATOM 622 C CA . VAL A 1 83 ? -2.504 1.097 -7.035 1.00 91.38 83 VAL A CA 1
ATOM 623 C C . VAL A 1 83 ? -2.312 1.824 -5.701 1.00 91.38 83 VAL A C 1
ATOM 625 O O . VAL A 1 83 ? -3.269 1.916 -4.930 1.00 91.38 83 VAL A O 1
ATOM 628 N N . LEU A 1 84 ? -1.130 2.394 -5.448 1.00 94.38 84 LEU A N 1
ATOM 629 C CA . LEU A 1 84 ? -0.848 3.216 -4.266 1.00 94.38 84 LEU A CA 1
ATOM 630 C C . LEU A 1 84 ? -1.808 4.403 -4.157 1.00 94.38 84 LEU A C 1
ATOM 632 O O . LEU A 1 84 ? -2.449 4.5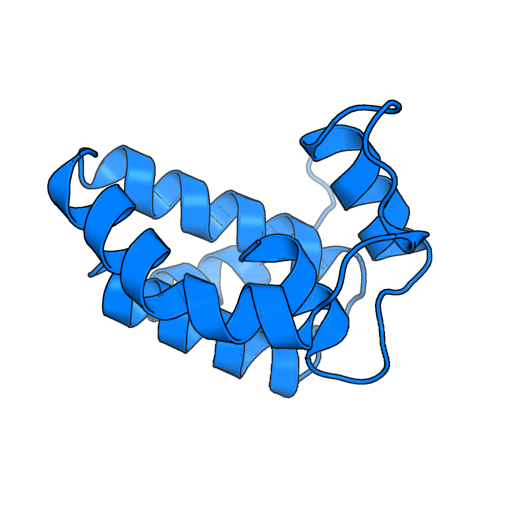70 -3.119 1.00 94.38 84 LEU A O 1
ATOM 636 N N . ASN A 1 85 ? -1.972 5.173 -5.234 1.00 95.81 85 ASN A N 1
ATOM 637 C CA . ASN A 1 85 ? -2.861 6.334 -5.259 1.00 95.81 85 ASN A CA 1
ATOM 638 C C . ASN A 1 85 ? -4.317 5.938 -5.000 1.00 95.81 85 ASN A C 1
ATOM 640 O O . ASN A 1 85 ? -4.990 6.569 -4.190 1.00 95.81 85 ASN A O 1
ATOM 644 N N . ARG A 1 86 ? -4.787 4.835 -5.597 1.00 94.25 86 ARG A N 1
ATOM 645 C CA . ARG A 1 86 ? -6.141 4.319 -5.352 1.00 94.25 86 ARG A CA 1
ATOM 646 C C . ARG A 1 86 ? -6.365 3.923 -3.890 1.00 94.25 86 ARG A C 1
ATOM 648 O O . ARG A 1 86 ? -7.448 4.142 -3.347 1.00 94.25 86 ARG A O 1
ATOM 655 N N . ILE A 1 87 ? -5.370 3.301 -3.254 1.00 94.38 87 ILE A N 1
ATOM 656 C CA . ILE A 1 87 ? -5.450 2.947 -1.831 1.00 94.38 87 ILE A CA 1
ATOM 657 C C . ILE A 1 87 ? -5.425 4.220 -0.975 1.00 94.38 87 ILE A C 1
ATOM 659 O O . ILE A 1 87 ? -6.224 4.326 -0.048 1.00 94.38 87 ILE A O 1
ATOM 663 N N . ALA A 1 88 ? -4.566 5.191 -1.298 1.00 96.38 88 ALA A N 1
ATOM 664 C CA . ALA A 1 88 ? -4.467 6.465 -0.588 1.00 96.38 88 ALA A CA 1
ATOM 665 C C . ALA A 1 88 ? -5.780 7.255 -0.636 1.00 96.38 88 ALA A C 1
ATOM 667 O O . ALA A 1 88 ? -6.297 7.618 0.418 1.00 96.38 88 ALA A O 1
ATOM 668 N N . GLU A 1 89 ? -6.381 7.412 -1.818 1.00 97.00 89 GLU A N 1
ATOM 669 C CA . GLU A 1 89 ? -7.709 8.018 -1.983 1.00 97.00 89 GLU A CA 1
ATOM 670 C C . GLU A 1 89 ? -8.757 7.316 -1.116 1.00 97.00 89 GLU A C 1
ATOM 672 O O . GLU A 1 89 ? -9.506 7.959 -0.380 1.00 97.00 89 GLU A O 1
ATOM 677 N N . GLY A 1 90 ? -8.778 5.982 -1.156 1.00 95.25 90 GLY A N 1
ATOM 678 C CA . GLY A 1 90 ? -9.713 5.179 -0.378 1.00 95.25 90 GLY A CA 1
ATOM 679 C C . GLY A 1 90 ? -9.531 5.300 1.138 1.00 95.25 90 GLY A C 1
ATOM 680 O O . GLY A 1 90 ? -10.508 5.197 1.877 1.00 95.25 90 GLY A O 1
ATOM 681 N N . LEU A 1 91 ? -8.304 5.539 1.603 1.00 96.31 91 LEU A N 1
ATOM 682 C CA . LEU A 1 91 ? -7.969 5.776 3.009 1.00 96.31 91 LEU A CA 1
ATOM 683 C C . LEU A 1 91 ? -8.040 7.259 3.412 1.00 96.31 91 LEU A C 1
ATOM 685 O O . LEU A 1 91 ? -7.777 7.582 4.574 1.00 96.31 91 LEU A O 1
ATOM 689 N N . GLU A 1 92 ? -8.428 8.138 2.482 1.00 97.06 92 GLU A N 1
ATOM 690 C CA . GLU A 1 92 ? -8.476 9.599 2.634 1.00 97.06 92 GLU A CA 1
ATOM 691 C C . GLU A 1 92 ? -7.097 10.225 2.916 1.00 97.06 92 GLU A C 1
ATOM 693 O O . GLU A 1 92 ? -6.994 11.298 3.506 1.00 97.06 92 GLU A O 1
ATOM 698 N N . VAL A 1 93 ? -6.023 9.562 2.478 1.00 97.38 93 VAL A N 1
ATOM 699 C CA . VAL A 1 93 ? -4.640 10.040 2.572 1.00 97.38 93 VAL A CA 1
ATOM 700 C C . VAL A 1 93 ? -4.296 10.893 1.341 1.00 97.38 93 VAL A C 1
ATOM 702 O O . VAL A 1 93 ? -4.514 10.445 0.214 1.00 97.38 93 VAL A O 1
ATOM 705 N N . PRO A 1 94 ? -3.738 12.106 1.516 1.00 97.31 94 PRO A N 1
ATOM 706 C CA . PRO A 1 94 ? -3.361 12.972 0.401 1.00 97.31 94 PRO A CA 1
ATOM 707 C C . PRO A 1 94 ? -2.340 12.341 -0.561 1.00 97.31 94 PRO A C 1
ATOM 709 O O . PRO A 1 94 ? -1.343 11.767 -0.127 1.00 97.31 94 PRO A O 1
ATOM 712 N N . LEU A 1 95 ? -2.534 12.509 -1.873 1.00 95.88 95 LEU A N 1
ATOM 713 C CA . LEU A 1 95 ? -1.631 11.944 -2.891 1.00 95.88 95 LEU A CA 1
ATOM 714 C C . LEU A 1 95 ? -0.214 12.531 -2.841 1.00 95.88 95 LEU A C 1
ATOM 716 O O . LEU A 1 95 ? 0.755 11.815 -3.068 1.00 95.88 95 LEU A O 1
ATOM 720 N N . ASN A 1 96 ? -0.068 13.799 -2.447 1.00 95.31 96 ASN A N 1
ATOM 721 C CA . ASN A 1 96 ? 1.250 14.408 -2.249 1.00 95.31 96 ASN A CA 1
ATOM 722 C C . ASN A 1 96 ? 2.056 13.716 -1.134 1.00 95.31 96 ASN A C 1
ATOM 724 O O . ASN A 1 96 ? 3.282 13.768 -1.144 1.00 95.31 96 ASN A O 1
ATOM 728 N N . PHE A 1 97 ? 1.397 13.051 -0.178 1.00 95.56 97 PHE A N 1
ATOM 729 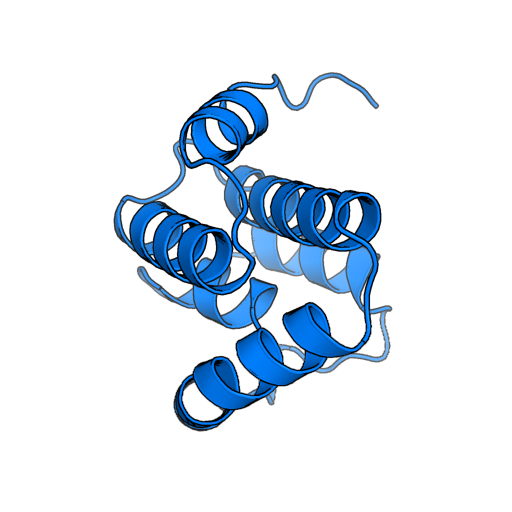C CA . PHE A 1 97 ? 2.088 12.228 0.812 1.00 95.56 97 PHE A CA 1
ATOM 730 C C . PHE A 1 97 ? 2.644 10.938 0.196 1.00 95.56 97 PHE A C 1
ATOM 732 O O . PHE A 1 97 ? 3.715 10.490 0.606 1.00 95.56 97 PHE A O 1
ATOM 739 N N . VAL A 1 98 ? 1.953 10.354 -0.791 1.00 95.12 98 VAL A N 1
ATOM 740 C CA . VAL A 1 98 ? 2.446 9.193 -1.553 1.00 95.12 98 VAL A CA 1
ATOM 741 C C . VAL A 1 98 ? 3.696 9.591 -2.332 1.00 95.12 98 VAL A C 1
ATOM 743 O O . VAL A 1 98 ? 4.732 8.955 -2.175 1.00 95.12 98 VAL A O 1
ATOM 746 N N . GLU A 1 99 ? 3.625 10.686 -3.092 1.00 92.88 99 GLU A N 1
ATOM 747 C CA . GLU A 1 99 ? 4.757 11.227 -3.859 1.00 92.88 99 GLU A CA 1
ATOM 748 C C . GLU A 1 99 ? 5.978 11.454 -2.962 1.00 92.88 99 GLU A C 1
ATOM 750 O O . GLU A 1 99 ? 7.053 10.917 -3.221 1.00 92.88 99 GLU A O 1
ATOM 755 N N . GLN A 1 100 ? 5.786 12.159 -1.843 1.00 92.12 100 GLN A N 1
ATOM 756 C CA . GLN A 1 100 ? 6.850 12.408 -0.871 1.00 92.12 100 GLN A CA 1
ATOM 757 C C . GLN A 1 100 ? 7.418 11.121 -0.278 1.00 92.12 100 GLN A C 1
ATOM 759 O O . GLN A 1 100 ? 8.618 11.052 -0.056 1.00 92.12 100 GLN A O 1
ATOM 764 N N . SER A 1 101 ? 6.581 10.114 -0.011 1.00 91.75 101 SER A N 1
ATOM 765 C CA . SER A 1 101 ? 7.018 8.84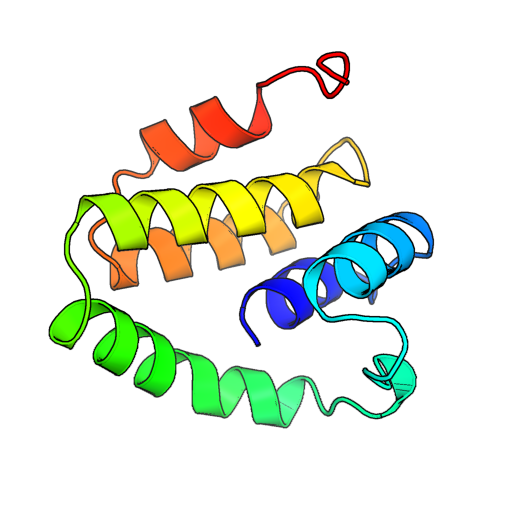6 0.587 1.00 91.75 101 SER A CA 1
ATOM 766 C C . SER A 1 101 ? 7.836 7.984 -0.379 1.00 91.75 101 SER A C 1
ATOM 768 O O . SER A 1 101 ? 8.696 7.236 0.076 1.00 91.75 101 SER A O 1
ATOM 770 N N . LEU A 1 102 ? 7.598 8.090 -1.690 1.00 90.19 102 LEU A N 1
ATOM 771 C CA . LEU A 1 102 ? 8.373 7.391 -2.726 1.00 90.19 102 LEU A CA 1
ATOM 772 C C . LEU A 1 102 ? 9.716 8.084 -3.027 1.00 90.19 102 LEU A C 1
ATOM 774 O O . LEU A 1 102 ? 10.699 7.424 -3.382 1.00 90.19 102 LEU A O 1
ATOM 778 N N . ASP A 1 103 ? 9.769 9.406 -2.844 1.00 83.75 103 ASP A N 1
ATOM 779 C CA . ASP A 1 103 ? 10.967 10.226 -3.062 1.00 83.75 103 ASP A CA 1
ATOM 780 C C . ASP A 1 103 ? 12.008 10.118 -1.938 1.00 83.75 103 ASP A C 1
ATOM 782 O O . ASP A 1 103 ? 13.153 10.535 -2.124 1.00 83.75 103 ASP A O 1
ATOM 786 N N . ILE A 1 104 ? 11.667 9.531 -0.783 1.00 68.50 104 ILE A N 1
ATOM 787 C CA . ILE A 1 104 ? 12.637 9.327 0.301 1.00 68.50 104 ILE A CA 1
ATOM 788 C C . ILE A 1 104 ? 13.732 8.360 -0.202 1.00 68.50 104 ILE A C 1
ATOM 790 O O . ILE A 1 104 ? 13.428 7.239 -0.642 1.00 68.50 104 ILE A O 1
ATOM 794 N N . PRO A 1 105 ? 15.019 8.765 -0.192 1.00 56.19 105 PRO A N 1
ATOM 795 C CA . PRO A 1 105 ? 16.125 7.865 -0.492 1.00 56.19 105 PRO A CA 1
ATOM 796 C C . PRO A 1 105 ? 16.104 6.692 0.487 1.00 56.19 105 PRO A C 1
ATOM 798 O O . PRO A 1 105 ? 15.952 6.893 1.688 1.00 56.19 105 PRO A O 1
ATOM 801 N N . SER A 1 106 ? 16.291 5.474 -0.015 1.00 54.62 106 SER A N 1
ATOM 802 C CA . SER A 1 106 ? 16.363 4.245 0.786 1.00 54.62 106 SER A CA 1
ATOM 803 C C . SER A 1 106 ? 17.605 4.165 1.693 1.00 54.62 106 SER A C 1
ATOM 805 O O . SER A 1 106 ? 17.851 3.118 2.274 1.00 54.62 106 SER A O 1
ATOM 807 N N . ASP A 1 107 ? 18.374 5.252 1.824 1.00 47.44 107 ASP A N 1
ATOM 808 C CA . ASP A 1 107 ? 19.640 5.332 2.568 1.00 47.44 107 ASP A CA 1
ATOM 809 C C . ASP A 1 107 ? 19.449 5.750 4.041 1.00 47.44 107 ASP A C 1
ATOM 811 O O . ASP A 1 107 ? 20.316 6.381 4.643 1.00 47.44 107 ASP A O 1
ATOM 815 N N . LEU A 1 108 ? 18.300 5.428 4.633 1.00 40.00 108 LEU A N 1
ATOM 816 C CA . LEU A 1 108 ? 18.079 5.565 6.073 1.00 40.00 108 LEU A CA 1
ATOM 817 C C . LEU A 1 108 ? 17.726 4.201 6.666 1.00 40.00 108 LEU A C 1
ATOM 819 O O . LEU A 1 108 ? 16.608 3.997 7.128 1.00 40.00 108 LEU A O 1
ATOM 823 N N . ASP A 1 109 ? 18.698 3.293 6.600 1.00 38.47 109 ASP A N 1
ATOM 824 C CA . ASP A 1 109 ? 19.018 2.303 7.638 1.00 38.47 109 ASP A CA 1
ATOM 825 C C . ASP A 1 109 ? 20.518 1.957 7.572 1.00 38.47 109 ASP A C 1
ATOM 827 O O . ASP A 1 109 ? 21.022 1.668 6.460 1.00 38.47 109 ASP A O 1
#

Radius of gyration: 13.14 Å; chains: 1; bounding box: 33×34×27 Å